Protein AF-A0AAV9MMR5-F1 (afdb_monomer_lite)

Radius of gyration: 26.72 Å; chains: 1; bounding box: 32×49×70 Å

Organism: NCBI:txid50273

Sequence (98 aa):
MSNPKDNFNVADLSAALNAGDRADLVNVLKNQLQDLTGKHTNLLEHLSPNVRRRVEVLREIQSQHDDLEANFFLRREMLLKPNTKCCINLYILRDLIL

Foldseek 3Di:
DDDPPPPPDVVVVVVPDDPVVVVVVVVVVVVVVCVVVVVPPCPLVPDDPVVNVVVVVVVVVVVVVVVVVVVVVVVCCVVVVVVVVVVVVVVVVVVVVD

Structure (mmCIF, N/CA/C/O backbone):
data_AF-A0AAV9MMR5-F1
#
_entry.id   AF-A0AAV9MMR5-F1
#
loop_
_atom_site.group_PDB
_atom_site.id
_atom_site.type_symbol
_atom_site.label_atom_id
_atom_site.label_alt_id
_atom_site.label_comp_id
_atom_site.label_asym_id
_atom_site.label_entity_id
_atom_site.label_seq_id
_atom_site.pdbx_PDB_ins_code
_atom_site.Cartn_x
_atom_site.Cartn_y
_atom_site.Cartn_z
_atom_site.occupancy
_atom_site.B_iso_or_equiv
_atom_site.auth_seq_id
_atom_site.auth_comp_id
_atom_site.auth_asym_id
_atom_site.auth_atom_id
_atom_site.pdbx_PDB_model_num
ATOM 1 N N . MET A 1 1 ? -14.764 35.401 -16.399 1.00 36.00 1 MET A N 1
ATOM 2 C CA . MET A 1 1 ? -14.586 34.737 -15.091 1.00 36.00 1 MET A CA 1
ATOM 3 C C . MET A 1 1 ? -13.170 34.168 -15.055 1.00 36.00 1 MET A C 1
ATO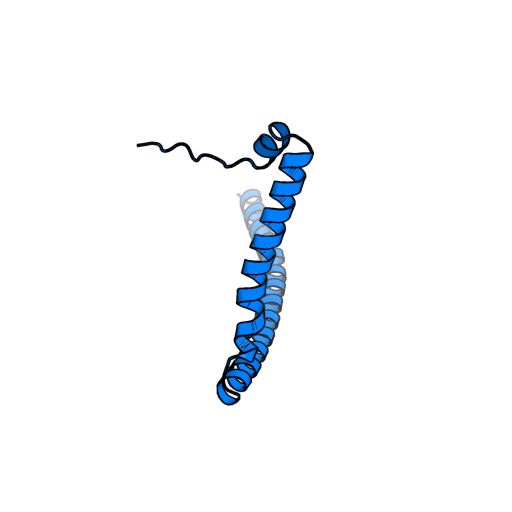M 5 O O . MET A 1 1 ? -12.949 33.127 -15.655 1.00 36.00 1 MET A O 1
ATOM 9 N N . SER A 1 2 ? -12.202 34.872 -14.465 1.00 41.16 2 SER A N 1
ATOM 10 C CA . SER A 1 2 ? -10.845 34.346 -14.249 1.00 41.16 2 SER A CA 1
ATOM 11 C C . SER A 1 2 ? -10.557 34.477 -12.763 1.00 41.16 2 SER A C 1
ATOM 13 O O . SER A 1 2 ? -10.475 35.594 -12.259 1.00 41.16 2 SER A O 1
ATOM 15 N N . ASN A 1 3 ? -10.531 33.349 -12.058 1.00 43.38 3 ASN A N 1
ATOM 16 C CA . ASN A 1 3 ? -10.221 33.315 -10.636 1.00 43.38 3 ASN A CA 1
ATOM 17 C C . ASN A 1 3 ? -8.690 33.249 -10.513 1.00 43.38 3 ASN A C 1
ATOM 19 O O . ASN A 1 3 ? -8.110 32.293 -11.044 1.00 43.38 3 ASN A O 1
ATOM 23 N N . PRO A 1 4 ? -8.015 34.221 -9.877 1.00 46.62 4 PRO A N 1
ATOM 24 C CA . PRO A 1 4 ? -6.610 34.056 -9.564 1.00 46.62 4 PRO A CA 1
ATOM 25 C C . PRO A 1 4 ? -6.502 32.874 -8.603 1.00 46.62 4 PRO A C 1
ATOM 27 O O . PRO A 1 4 ? -7.092 32.861 -7.528 1.00 46.62 4 PRO A O 1
ATOM 30 N N . LYS A 1 5 ? -5.799 31.828 -9.040 1.00 52.09 5 LYS A N 1
ATOM 31 C CA . LYS A 1 5 ? -5.317 30.781 -8.146 1.00 52.09 5 LYS A CA 1
ATOM 32 C C . LYS A 1 5 ? -4.369 31.467 -7.172 1.00 52.09 5 LYS A C 1
ATOM 34 O O . LYS A 1 5 ? -3.226 31.739 -7.533 1.00 52.09 5 LYS A O 1
ATOM 39 N N . ASP A 1 6 ? -4.864 31.748 -5.973 1.00 49.78 6 ASP A N 1
ATOM 40 C CA . ASP A 1 6 ? -4.044 32.072 -4.816 1.00 49.78 6 ASP A CA 1
ATOM 41 C C . ASP A 1 6 ? -3.130 30.876 -4.564 1.00 49.78 6 ASP A C 1
ATOM 43 O O . ASP A 1 6 ? -3.497 29.859 -3.971 1.00 49.78 6 ASP A O 1
ATOM 47 N N . ASN A 1 7 ? -1.939 30.961 -5.143 1.00 52.19 7 ASN A N 1
ATOM 48 C CA . ASN A 1 7 ? -0.885 29.992 -4.967 1.00 52.19 7 ASN A CA 1
ATOM 49 C C . ASN A 1 7 ? -0.368 30.212 -3.543 1.00 52.19 7 ASN A C 1
ATOM 51 O O . ASN A 1 7 ? 0.430 31.116 -3.311 1.00 52.19 7 ASN A O 1
ATOM 55 N N . PHE A 1 8 ? -0.907 29.460 -2.581 1.00 52.06 8 PHE A N 1
ATOM 56 C CA . PHE A 1 8 ? -0.572 29.584 -1.164 1.00 52.06 8 PHE A CA 1
ATOM 57 C C . PHE A 1 8 ? 0.916 29.260 -0.957 1.00 52.06 8 PHE A C 1
ATOM 59 O O . PHE A 1 8 ? 1.315 28.104 -0.819 1.00 52.06 8 PHE A O 1
ATOM 66 N N . ASN A 1 9 ? 1.755 30.293 -1.018 1.00 56.06 9 ASN A N 1
ATOM 67 C CA . ASN A 1 9 ? 3.197 30.178 -0.913 1.00 56.06 9 ASN A CA 1
ATOM 68 C C . ASN A 1 9 ? 3.602 30.179 0.565 1.00 56.06 9 ASN A C 1
ATOM 70 O O . ASN A 1 9 ? 3.712 31.225 1.203 1.00 56.06 9 ASN A O 1
ATOM 74 N N . VAL A 1 10 ? 3.847 28.988 1.110 1.00 57.28 10 VAL A N 1
ATOM 75 C CA . VAL A 1 10 ? 4.283 28.785 2.504 1.00 57.28 10 VAL A CA 1
ATOM 76 C C . VAL A 1 10 ? 5.595 29.531 2.810 1.00 57.28 10 VAL A C 1
ATOM 78 O O . VAL A 1 10 ? 5.847 29.896 3.960 1.00 57.28 10 VAL A O 1
ATOM 81 N N . ALA A 1 11 ? 6.418 29.816 1.792 1.00 60.53 11 ALA A N 1
ATOM 82 C CA . ALA A 1 11 ? 7.664 30.557 1.965 1.00 60.53 11 ALA A CA 1
ATOM 83 C C . ALA A 1 11 ? 7.432 32.023 2.380 1.00 60.53 11 ALA A C 1
ATOM 85 O O . ALA A 1 11 ? 8.153 32.513 3.253 1.00 60.53 11 ALA A O 1
ATOM 86 N N . ASP A 1 12 ? 6.397 32.684 1.847 1.00 60.00 12 ASP A N 1
ATOM 87 C CA . ASP A 1 12 ? 6.073 34.084 2.173 1.00 60.00 12 ASP A CA 1
ATOM 88 C C . ASP A 1 12 ? 5.520 34.227 3.599 1.00 60.00 12 ASP A C 1
ATOM 90 O O . ASP A 1 12 ? 5.821 35.194 4.299 1.00 60.00 12 ASP A O 1
ATOM 94 N N . LEU A 1 13 ? 4.795 33.212 4.082 1.00 58.97 13 LEU A N 1
ATOM 95 C CA . LEU A 1 13 ? 4.322 33.154 5.467 1.00 58.97 13 LEU A CA 1
ATOM 96 C C . LEU A 1 13 ? 5.482 33.001 6.456 1.00 58.97 13 LEU A C 1
ATOM 98 O O . LEU A 1 13 ? 5.454 33.577 7.540 1.00 58.97 13 LEU A O 1
ATOM 102 N N . SER A 1 14 ? 6.532 32.264 6.076 1.00 59.94 14 SER A N 1
ATOM 103 C CA . SER A 1 14 ? 7.717 32.135 6.918 1.00 59.94 14 SER A CA 1
ATOM 104 C C . SER A 1 14 ? 8.378 33.503 7.113 1.00 59.94 14 SER A C 1
ATOM 106 O O . SER A 1 14 ? 8.559 33.924 8.251 1.00 59.94 14 SER A O 1
ATOM 108 N N . ALA A 1 15 ? 8.648 34.252 6.038 1.00 63.03 15 ALA A N 1
ATOM 109 C CA . ALA A 1 15 ? 9.322 35.551 6.091 1.00 63.03 15 ALA A CA 1
ATOM 110 C C . ALA A 1 15 ? 8.586 36.601 6.949 1.00 63.03 15 ALA A C 1
ATOM 112 O O . ALA A 1 15 ? 9.245 37.435 7.565 1.00 63.03 15 ALA A O 1
ATOM 113 N N . ALA A 1 16 ? 7.254 36.521 7.032 1.00 60.94 16 ALA A N 1
ATOM 114 C CA . ALA A 1 16 ? 6.413 37.436 7.806 1.00 60.94 16 ALA A CA 1
ATOM 115 C C . ALA A 1 16 ? 6.341 37.131 9.318 1.00 60.94 16 ALA A C 1
ATOM 117 O O . ALA A 1 16 ? 5.953 38.005 10.092 1.00 60.94 16 ALA A O 1
ATOM 118 N N . LEU A 1 17 ? 6.701 35.918 9.753 1.00 64.12 17 LEU A N 1
ATOM 119 C CA . LEU A 1 17 ? 6.539 35.466 11.140 1.00 64.12 17 LEU A CA 1
ATOM 120 C C . LEU A 1 17 ? 7.863 35.508 11.920 1.00 64.12 17 LEU A C 1
ATOM 122 O O . LEU A 1 17 ? 8.914 35.086 11.419 1.00 64.12 17 LEU A O 1
ATOM 126 N N . ASN A 1 18 ? 7.805 35.984 13.169 1.00 69.81 18 ASN A N 1
ATOM 127 C CA . ASN A 1 18 ? 8.948 35.993 14.085 1.00 69.81 18 ASN A CA 1
ATOM 128 C C . ASN A 1 18 ? 9.315 34.555 14.532 1.00 69.81 18 ASN A C 1
ATOM 130 O O . ASN A 1 18 ? 8.575 33.600 14.298 1.00 69.81 18 ASN A O 1
ATOM 134 N N . ALA A 1 19 ? 10.483 34.370 15.156 1.00 67.12 19 ALA A N 1
ATOM 135 C CA . ALA A 1 19 ? 10.977 33.033 15.510 1.00 67.12 19 ALA A CA 1
ATOM 136 C C . ALA A 1 19 ? 10.062 32.262 16.489 1.00 67.12 19 ALA A C 1
ATOM 138 O O . ALA A 1 19 ? 10.012 31.035 16.411 1.00 67.12 19 ALA A O 1
ATOM 139 N N . GLY A 1 20 ? 9.334 32.964 17.367 1.00 70.19 20 GLY A N 1
ATOM 140 C CA . GLY A 1 20 ? 8.362 32.363 18.287 1.00 70.19 20 GLY A CA 1
ATOM 141 C C . GLY A 1 20 ? 7.118 31.867 17.553 1.00 70.19 20 GLY A C 1
ATOM 142 O O . GLY A 1 20 ? 6.787 30.688 17.631 1.00 70.19 20 GLY A O 1
ATOM 143 N N . ASP A 1 21 ? 6.527 32.721 16.719 1.00 74.75 21 ASP A N 1
ATOM 144 C CA . ASP A 1 21 ? 5.329 32.403 15.936 1.00 74.75 21 ASP A CA 1
ATOM 145 C C . ASP A 1 21 ? 5.589 31.275 14.923 1.00 74.75 21 ASP A C 1
ATOM 147 O O . ASP A 1 21 ? 4.714 30.456 14.635 1.00 74.75 21 ASP A O 1
ATOM 151 N N . ARG A 1 22 ? 6.819 31.182 14.397 1.00 76.62 22 ARG A N 1
ATOM 152 C CA . ARG A 1 22 ? 7.251 30.052 13.560 1.00 76.62 22 ARG A CA 1
ATOM 153 C C . ARG A 1 22 ? 7.326 28.748 14.350 1.00 76.62 22 ARG A C 1
ATOM 155 O O . ARG A 1 22 ? 6.930 27.711 13.822 1.00 76.62 22 ARG A O 1
ATOM 162 N N . ALA A 1 23 ? 7.850 28.777 15.575 1.00 76.44 23 ALA A N 1
ATOM 163 C CA . ALA A 1 23 ? 7.940 27.588 16.420 1.00 76.44 23 ALA A CA 1
ATOM 164 C C . ALA A 1 23 ? 6.543 27.078 16.799 1.00 76.44 23 ALA A C 1
ATOM 166 O O . ALA A 1 23 ? 6.282 25.878 16.698 1.00 76.44 23 ALA A O 1
ATOM 167 N N . ASP A 1 24 ? 5.630 27.991 17.129 1.00 79.25 24 ASP A N 1
ATOM 168 C CA . ASP A 1 24 ? 4.237 27.666 17.427 1.00 79.25 24 ASP A CA 1
ATOM 169 C C . ASP A 1 24 ? 3.508 27.114 16.197 1.00 79.25 24 ASP A C 1
ATOM 171 O O . ASP A 1 24 ? 2.848 26.078 16.291 1.00 79.25 24 ASP A O 1
ATOM 175 N N . LEU A 1 25 ? 3.704 27.711 15.014 1.00 80.81 25 LEU A N 1
ATOM 176 C CA . LEU A 1 25 ? 3.145 27.196 13.760 1.00 80.81 25 LEU A CA 1
ATOM 177 C C . LEU A 1 25 ? 3.664 25.789 13.434 1.00 80.81 25 LEU A C 1
ATOM 179 O O . LEU A 1 25 ? 2.880 24.910 13.081 1.00 80.81 25 LEU A O 1
ATOM 183 N N . VAL A 1 26 ? 4.970 25.544 13.571 1.00 82.69 26 VAL A N 1
ATOM 184 C CA . VAL A 1 26 ? 5.557 24.211 13.355 1.00 82.69 26 VAL A CA 1
ATOM 185 C C . VAL A 1 26 ? 4.991 23.201 14.349 1.00 82.69 26 VAL A C 1
ATOM 187 O O . VAL A 1 26 ? 4.725 22.060 13.973 1.00 82.69 26 VAL A O 1
ATOM 190 N N . ASN A 1 27 ? 4.758 23.604 15.597 1.00 83.62 27 ASN A N 1
ATOM 191 C CA . ASN A 1 27 ? 4.175 22.730 16.605 1.00 83.62 27 ASN A CA 1
ATOM 192 C C . ASN A 1 27 ? 2.697 22.421 16.304 1.00 83.62 27 ASN A C 1
ATOM 194 O O . ASN A 1 27 ? 2.279 21.269 16.402 1.00 83.62 27 ASN A O 1
ATOM 198 N N . VAL A 1 28 ? 1.920 23.409 15.844 1.00 83.88 28 VAL A N 1
ATOM 199 C CA . VAL A 1 28 ? 0.539 23.214 15.364 1.00 83.88 28 VAL A CA 1
ATOM 200 C C . VAL A 1 28 ? 0.508 22.275 14.159 1.00 83.88 28 VAL A C 1
ATOM 202 O O . VAL A 1 28 ? -0.263 21.318 14.163 1.00 83.88 28 VAL A O 1
ATOM 205 N N . LEU A 1 29 ? 1.374 22.486 13.165 1.00 81.00 29 LEU A N 1
ATOM 206 C CA . LEU A 1 29 ? 1.472 21.624 11.985 1.00 81.00 29 LEU A CA 1
ATOM 207 C C . LEU A 1 29 ? 1.880 20.200 12.361 1.00 81.00 29 LEU A C 1
ATOM 209 O O . LEU A 1 29 ? 1.293 19.244 11.868 1.00 81.00 29 LEU A O 1
ATOM 213 N N . LYS A 1 30 ? 2.844 20.043 13.271 1.00 80.31 30 LYS A N 1
ATOM 214 C CA . LYS A 1 30 ? 3.250 18.739 13.800 1.00 80.31 30 LYS A CA 1
ATOM 215 C C . LYS A 1 30 ? 2.088 18.043 14.509 1.00 80.31 30 LYS A C 1
ATOM 217 O O . LYS A 1 30 ? 1.862 16.864 14.255 1.00 80.31 30 LYS A O 1
ATOM 222 N N . ASN A 1 31 ? 1.337 18.755 15.346 1.00 78.75 31 ASN A N 1
ATOM 223 C CA . ASN A 1 31 ? 0.176 18.206 16.045 1.00 78.75 31 ASN A CA 1
ATOM 224 C C . ASN A 1 31 ? -0.945 17.818 15.068 1.00 78.75 31 ASN A C 1
ATOM 226 O O . ASN A 1 31 ? -1.529 16.749 15.208 1.00 78.75 31 ASN A O 1
ATOM 230 N N . GLN A 1 32 ? -1.204 18.626 14.036 1.00 78.88 32 GLN A N 1
ATOM 231 C CA . GLN A 1 32 ? -2.163 18.295 12.976 1.00 78.88 32 GLN A CA 1
ATOM 232 C C . GLN A 1 32 ? -1.711 17.092 12.143 1.00 78.88 32 GLN A C 1
ATOM 234 O O . GLN A 1 32 ? -2.520 16.221 11.831 1.00 78.88 32 GLN A O 1
ATOM 239 N N . LEU A 1 33 ? -0.419 17.002 11.818 1.00 76.31 33 LEU A N 1
ATOM 240 C CA . LEU A 1 33 ? 0.150 15.861 11.104 1.00 76.31 33 LEU A CA 1
ATOM 241 C C . LEU A 1 33 ? 0.060 14.586 11.951 1.00 76.31 33 LEU A C 1
ATOM 243 O O . LEU A 1 33 ? -0.242 13.521 11.422 1.00 76.31 33 LEU A O 1
ATOM 247 N N . GLN A 1 34 ? 0.291 14.687 13.261 1.00 72.56 34 GLN A N 1
ATOM 248 C CA . GLN A 1 34 ? 0.134 13.576 14.199 1.00 72.56 34 GLN A CA 1
ATOM 249 C C . GLN A 1 34 ? -1.327 13.153 14.359 1.00 72.56 34 GLN A C 1
ATOM 251 O O . GLN A 1 34 ? -1.589 11.956 14.372 1.00 72.56 34 GLN A O 1
ATOM 256 N N . ASP A 1 35 ? -2.275 14.089 14.420 1.00 71.62 35 ASP A N 1
ATOM 257 C CA . ASP A 1 35 ? -3.711 13.783 14.467 1.00 71.62 35 ASP A CA 1
ATOM 258 C C . ASP A 1 35 ? -4.187 13.111 13.166 1.00 71.62 35 ASP A C 1
ATOM 260 O O . ASP A 1 35 ? -4.895 12.104 13.197 1.00 71.62 35 ASP A O 1
ATOM 264 N N . LEU A 1 36 ? -3.722 13.596 12.010 1.00 67.38 36 LEU A N 1
ATOM 265 C CA . LEU A 1 36 ? -3.986 12.977 10.708 1.00 67.38 36 LEU A CA 1
ATOM 266 C C . LEU A 1 36 ? -3.361 11.581 10.609 1.00 67.38 36 LEU A C 1
ATOM 268 O O . LEU A 1 36 ? -4.033 10.628 10.227 1.00 67.38 36 LEU A O 1
ATOM 272 N N . THR A 1 37 ? -2.097 11.430 11.002 1.00 63.91 37 THR A N 1
ATOM 273 C CA . THR A 1 37 ? -1.400 10.137 10.938 1.00 63.91 37 THR A CA 1
ATOM 274 C C . THR A 1 37 ? -2.001 9.141 11.935 1.00 63.91 37 THR A C 1
ATOM 276 O O . THR A 1 37 ? -2.242 7.995 11.569 1.00 63.91 37 THR A O 1
ATOM 279 N N . GLY A 1 38 ? -2.324 9.585 13.155 1.00 60.12 38 GLY A N 1
ATOM 280 C CA . GLY A 1 38 ? -2.903 8.778 14.235 1.00 60.12 38 GLY A CA 1
ATOM 281 C C . GLY A 1 38 ? -4.321 8.274 13.954 1.00 60.12 38 GLY A C 1
ATOM 282 O O . GLY A 1 38 ? -4.672 7.167 14.361 1.00 60.12 38 GLY A O 1
ATOM 283 N N . LYS A 1 39 ? -5.129 9.035 13.201 1.00 58.00 39 LYS A N 1
ATOM 284 C CA . LYS A 1 39 ? -6.461 8.597 12.743 1.00 58.00 39 LYS A CA 1
ATOM 285 C C . LYS A 1 39 ? -6.398 7.470 11.712 1.00 58.00 39 LYS A C 1
ATOM 287 O O . LYS A 1 39 ? -7.318 6.656 11.648 1.00 58.00 39 LYS A O 1
ATOM 292 N N . HIS A 1 40 ? -5.327 7.400 10.922 1.00 53.81 40 HIS A N 1
ATOM 293 C CA . HIS A 1 40 ? -5.175 6.402 9.862 1.00 53.81 40 HIS A CA 1
ATOM 294 C C . HIS A 1 40 ? -4.396 5.151 10.289 1.00 53.81 40 HIS A C 1
ATOM 296 O O . HIS A 1 40 ? -4.633 4.083 9.726 1.00 53.81 40 HIS A O 1
ATOM 302 N N . THR A 1 41 ? -3.515 5.232 11.289 1.00 58.06 41 THR A N 1
ATOM 303 C CA . THR A 1 41 ? -2.665 4.097 11.690 1.00 58.06 41 THR A CA 1
ATOM 304 C C . THR A 1 41 ? -3.398 2.982 12.438 1.00 58.06 41 THR A C 1
ATOM 306 O O . THR A 1 41 ? -2.990 1.833 12.313 1.00 58.06 41 THR A O 1
ATOM 309 N N . ASN A 1 42 ? -4.509 3.264 13.131 1.00 59.72 42 ASN A N 1
ATOM 310 C CA . ASN A 1 42 ? -5.178 2.275 13.998 1.00 59.72 42 ASN A CA 1
ATOM 311 C C . ASN A 1 42 ? -6.501 1.693 13.482 1.00 59.72 42 ASN A C 1
ATOM 313 O O . ASN A 1 42 ? -7.183 0.961 14.199 1.00 59.72 42 ASN A O 1
ATOM 317 N N . LEU A 1 43 ? -6.881 1.953 12.228 1.00 64.75 43 LEU A N 1
ATOM 318 C CA . LEU A 1 43 ? -8.142 1.421 11.693 1.00 64.75 43 LEU A CA 1
ATOM 319 C C . LEU A 1 43 ? -8.158 -0.113 11.646 1.00 64.75 43 LEU A C 1
ATOM 321 O O . LEU A 1 43 ? -9.185 -0.708 11.954 1.00 64.75 43 LEU A O 1
ATOM 325 N N . LEU A 1 44 ? -7.028 -0.757 11.336 1.00 66.06 44 LEU A N 1
ATOM 326 C CA . LEU A 1 44 ? -6.914 -2.223 11.276 1.00 66.06 44 LEU A CA 1
ATOM 327 C C . LEU A 1 44 ? -7.045 -2.899 12.650 1.00 66.06 44 LEU A C 1
ATOM 329 O O . LEU A 1 44 ? -7.514 -4.041 12.738 1.00 66.06 44 LEU A O 1
ATOM 333 N N . GLU A 1 45 ? -6.658 -2.201 13.720 1.00 70.25 45 GLU A N 1
ATOM 334 C CA . GLU A 1 45 ? -6.752 -2.706 15.092 1.00 70.25 45 GLU A CA 1
ATOM 335 C C . GLU A 1 45 ? -8.206 -2.771 15.574 1.00 70.25 45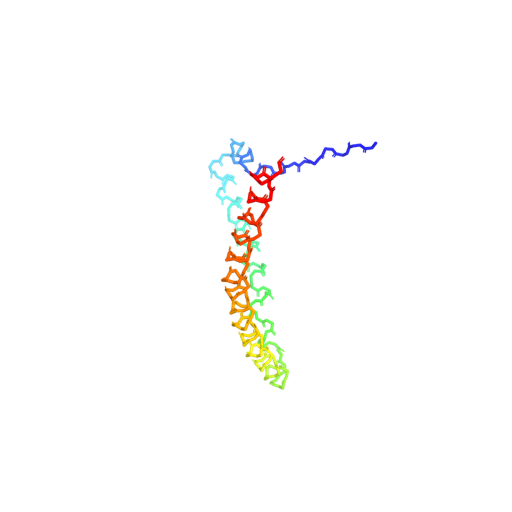 GLU A C 1
ATOM 337 O O . GLU A 1 45 ? -8.565 -3.690 16.309 1.00 70.25 45 GLU A O 1
ATOM 342 N N . HIS A 1 46 ? -9.067 -1.881 15.071 1.00 78.75 46 HIS A N 1
ATOM 343 C CA . HIS A 1 46 ? -10.498 -1.851 15.385 1.00 78.75 46 HIS A CA 1
ATOM 344 C C . HIS A 1 46 ? -11.355 -2.795 14.522 1.00 78.75 46 HIS A C 1
ATOM 346 O O . HIS A 1 46 ? -12.543 -2.972 14.797 1.00 78.75 46 HIS A O 1
ATOM 352 N N . LEU A 1 47 ? -10.790 -3.410 13.476 1.00 79.94 47 LEU A N 1
ATOM 353 C CA . LEU A 1 47 ? -11.520 -4.366 12.641 1.00 79.94 47 LEU A CA 1
ATOM 354 C C . LEU A 1 47 ? -11.687 -5.706 13.356 1.00 79.94 47 LEU A C 1
ATOM 356 O O . LEU A 1 47 ? -10.780 -6.196 14.034 1.00 79.94 47 LEU A O 1
ATOM 360 N N . SER A 1 48 ? -12.839 -6.344 13.134 1.00 85.75 48 SER A N 1
ATOM 361 C CA . SER A 1 48 ? -13.073 -7.697 13.630 1.00 85.75 48 SER A CA 1
ATOM 362 C C . SER A 1 48 ? -12.039 -8.675 13.042 1.00 85.75 48 SER A C 1
ATOM 364 O O . SER A 1 48 ? -11.589 -8.486 11.906 1.00 85.75 48 SER A O 1
ATOM 366 N N . PRO A 1 49 ? -11.670 -9.752 13.761 1.00 86.88 49 PRO A N 1
ATOM 367 C CA . PRO A 1 49 ? -10.601 -10.661 13.333 1.00 86.88 49 PRO A CA 1
ATOM 368 C C . PRO A 1 49 ? -10.790 -11.243 11.923 1.00 86.88 49 PRO A C 1
ATOM 370 O O . PRO A 1 49 ? -9.821 -11.448 11.196 1.00 86.88 49 PRO A O 1
ATOM 373 N N . ASN A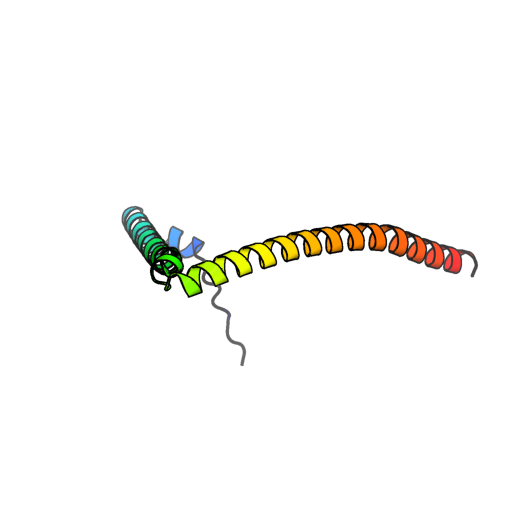 1 50 ? -12.040 -11.480 11.511 1.00 89.44 50 ASN A N 1
ATOM 374 C CA . ASN A 1 50 ? -12.360 -11.961 10.165 1.00 89.44 50 ASN A CA 1
ATOM 375 C C . ASN A 1 50 ? -12.062 -10.891 9.101 1.00 89.44 50 ASN A C 1
ATOM 377 O O . ASN A 1 50 ? -11.405 -11.164 8.099 1.00 89.44 50 ASN A O 1
ATOM 381 N N . VAL A 1 51 ? -12.484 -9.648 9.347 1.00 89.06 51 VAL A N 1
ATOM 382 C CA . VAL A 1 51 ? -12.220 -8.533 8.431 1.00 89.06 51 VAL A CA 1
ATOM 383 C C . VAL A 1 51 ? -10.720 -8.246 8.351 1.00 89.06 51 VAL A C 1
ATOM 385 O O . VAL A 1 51 ? -10.212 -8.049 7.253 1.00 89.06 51 VAL A O 1
ATOM 388 N N . ARG A 1 52 ? -9.987 -8.324 9.469 1.00 89.69 52 ARG A N 1
ATOM 389 C CA . ARG A 1 52 ? -8.525 -8.161 9.481 1.00 89.69 52 ARG A CA 1
ATOM 390 C C . ARG A 1 52 ? -7.816 -9.181 8.586 1.00 89.69 52 ARG A C 1
ATOM 392 O O . ARG A 1 52 ? -7.041 -8.774 7.728 1.00 89.69 52 ARG A O 1
ATOM 399 N N . ARG A 1 53 ? -8.149 -10.474 8.704 1.00 89.31 53 ARG A N 1
ATOM 400 C CA . ARG A 1 53 ? -7.588 -11.524 7.829 1.00 89.31 53 ARG A CA 1
ATOM 401 C C . ARG A 1 53 ? -7.865 -11.260 6.353 1.00 89.31 53 ARG A C 1
ATOM 403 O O . ARG A 1 53 ? -6.991 -11.441 5.516 1.00 89.31 53 ARG A O 1
ATOM 410 N N . ARG A 1 54 ? -9.076 -10.809 6.015 1.00 93.75 54 ARG A N 1
ATOM 411 C CA . ARG A 1 54 ? -9.415 -10.459 4.626 1.00 93.75 54 ARG A CA 1
ATOM 412 C C . ARG A 1 54 ? -8.566 -9.299 4.116 1.00 93.75 54 ARG A C 1
ATOM 414 O O . ARG A 1 54 ? -8.141 -9.330 2.969 1.00 93.75 54 ARG A O 1
ATOM 421 N N . VAL A 1 55 ? -8.305 -8.299 4.956 1.00 90.19 55 VAL A N 1
ATOM 422 C CA . VAL A 1 55 ? -7.435 -7.176 4.591 1.00 90.19 55 VAL A CA 1
ATOM 423 C C . VAL A 1 55 ? -5.982 -7.623 4.426 1.00 90.19 55 VAL A C 1
ATOM 425 O O . VAL A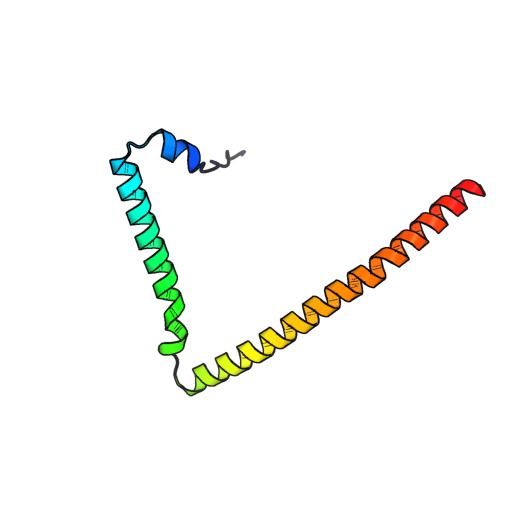 1 55 ? -5.331 -7.176 3.491 1.00 90.19 55 VAL A O 1
ATOM 428 N N . GLU A 1 56 ? -5.477 -8.531 5.261 1.00 89.00 56 GLU A N 1
ATOM 429 C CA . GLU A 1 56 ? -4.136 -9.114 5.091 1.00 89.00 56 GLU A CA 1
ATOM 430 C C . GLU A 1 56 ? -3.995 -9.825 3.741 1.00 89.00 56 GLU A C 1
ATOM 432 O O . GLU A 1 56 ? -3.066 -9.528 2.993 1.00 89.00 56 GLU A O 1
ATOM 437 N N . VAL A 1 57 ? -4.969 -10.664 3.378 1.00 93.81 57 VAL A N 1
ATOM 438 C CA . VAL A 1 57 ? -4.995 -11.336 2.069 1.00 93.81 57 VAL A CA 1
ATOM 439 C C . VAL A 1 57 ? -5.070 -10.325 0.919 1.00 93.81 57 VAL A C 1
ATOM 441 O O . VAL A 1 57 ? -4.358 -10.458 -0.072 1.00 93.81 57 VAL A O 1
ATOM 444 N N . LEU A 1 58 ? -5.894 -9.278 1.038 1.00 94.88 58 LEU A N 1
ATOM 445 C CA . LEU A 1 58 ? -5.978 -8.232 0.011 1.00 94.88 58 LEU A CA 1
ATOM 446 C C . LEU A 1 58 ? -4.666 -7.453 -0.142 1.00 94.88 58 LEU A C 1
ATOM 448 O O . LEU A 1 58 ? -4.308 -7.087 -1.258 1.00 94.88 58 LEU A O 1
ATOM 452 N N . ARG A 1 59 ? -3.934 -7.217 0.952 1.00 89.88 59 ARG A N 1
ATOM 453 C CA . ARG A 1 59 ? -2.615 -6.568 0.907 1.00 89.88 59 ARG A CA 1
ATOM 454 C C . ARG A 1 59 ? -1.582 -7.434 0.197 1.00 89.88 59 ARG A C 1
ATOM 456 O O . ARG A 1 59 ? -0.775 -6.898 -0.555 1.00 89.88 59 ARG A O 1
ATOM 463 N N . GLU A 1 60 ? -1.618 -8.745 0.408 1.00 92.81 60 GLU A N 1
ATOM 464 C CA . GLU A 1 60 ? -0.744 -9.681 -0.302 1.00 92.81 60 GLU A CA 1
ATOM 465 C C . GLU A 1 60 ? -1.038 -9.688 -1.809 1.00 92.81 60 GLU A C 1
ATOM 467 O O . GLU A 1 60 ? -0.119 -9.552 -2.614 1.00 92.81 60 GLU A O 1
ATOM 472 N N . ILE A 1 61 ? -2.318 -9.743 -2.192 1.00 94.25 61 ILE A N 1
ATOM 473 C CA . ILE A 1 61 ? -2.738 -9.661 -3.600 1.00 94.25 61 ILE A CA 1
ATOM 474 C C . ILE A 1 61 ? -2.281 -8.342 -4.234 1.00 94.25 61 ILE A C 1
ATOM 476 O O . ILE A 1 61 ? -1.771 -8.344 -5.353 1.00 94.25 61 ILE A O 1
ATOM 480 N N . GLN A 1 62 ? -2.433 -7.220 -3.525 1.00 92.06 62 GLN A N 1
ATOM 481 C CA . GLN A 1 62 ? -2.001 -5.919 -4.033 1.00 92.06 62 GLN A CA 1
ATOM 482 C C . GLN A 1 62 ? -0.482 -5.870 -4.235 1.00 92.06 62 GLN A C 1
ATOM 484 O O . GLN A 1 62 ? -0.028 -5.404 -5.272 1.00 92.06 62 GLN A O 1
ATOM 489 N N . SER A 1 63 ? 0.301 -6.426 -3.306 1.00 90.12 63 SER A N 1
ATOM 490 C CA . SER A 1 63 ? 1.759 -6.508 -3.462 1.00 90.12 63 SER A CA 1
ATOM 491 C C . SER A 1 63 ? 2.156 -7.300 -4.711 1.00 90.12 63 SER A C 1
ATOM 493 O O . SER A 1 63 ? 3.020 -6.869 -5.465 1.00 90.12 63 SER A O 1
ATOM 495 N N . GLN A 1 64 ? 1.503 -8.439 -4.959 1.00 92.56 64 GLN A N 1
ATOM 496 C CA . GLN A 1 64 ? 1.761 -9.253 -6.152 1.00 92.56 64 GLN A CA 1
ATOM 497 C C . GLN A 1 64 ? 1.382 -8.518 -7.446 1.00 92.56 64 GLN A C 1
ATOM 499 O O . GLN A 1 64 ? 2.060 -8.658 -8.465 1.00 92.56 64 GLN A O 1
ATOM 504 N N . HIS A 1 65 ? 0.298 -7.738 -7.418 1.00 93.56 65 HIS A N 1
ATOM 505 C CA . HIS A 1 65 ? -0.097 -6.894 -8.541 1.00 93.56 65 HIS A CA 1
ATOM 506 C C . HIS A 1 65 ? 0.962 -5.827 -8.835 1.00 93.56 65 HIS A C 1
ATOM 508 O O . HIS A 1 65 ? 1.359 -5.675 -9.988 1.00 93.56 65 HIS A O 1
ATOM 514 N N . ASP A 1 66 ? 1.440 -5.125 -7.810 1.00 89.94 66 ASP A N 1
ATOM 515 C CA . ASP A 1 66 ? 2.423 -4.050 -7.962 1.00 89.94 66 ASP A CA 1
ATOM 516 C C . ASP A 1 66 ? 3.748 -4.587 -8.541 1.00 89.94 66 ASP A C 1
ATOM 518 O O . ASP A 1 66 ? 4.335 -3.976 -9.439 1.00 89.94 66 ASP A O 1
ATOM 522 N N . ASP A 1 67 ? 4.174 -5.784 -8.121 1.00 91.88 67 ASP A N 1
ATOM 523 C CA . ASP A 1 67 ? 5.335 -6.477 -8.693 1.00 91.88 67 ASP A CA 1
ATOM 524 C C . ASP A 1 67 ? 5.131 -6.818 -10.181 1.00 91.88 67 ASP A C 1
ATOM 526 O O . ASP A 1 67 ? 6.028 -6.637 -11.015 1.00 91.88 67 ASP A O 1
ATOM 530 N N . LEU A 1 68 ? 3.948 -7.316 -10.554 1.00 92.44 68 LEU A N 1
ATOM 531 C CA . LEU A 1 68 ? 3.606 -7.605 -11.951 1.00 92.44 68 LEU A CA 1
ATOM 532 C C . LEU A 1 68 ? 3.550 -6.332 -12.799 1.00 92.44 68 LEU A C 1
ATOM 534 O O . LEU A 1 68 ? 4.043 -6.321 -13.930 1.00 92.44 68 LEU A O 1
ATOM 538 N N . GLU A 1 69 ? 2.982 -5.259 -12.259 1.00 90.31 69 GLU A N 1
ATOM 539 C CA . GLU A 1 69 ? 2.878 -3.964 -12.917 1.00 90.31 69 GLU A CA 1
ATOM 540 C C . GLU A 1 69 ? 4.266 -3.349 -13.159 1.00 90.31 69 GLU A C 1
ATOM 542 O O . GLU A 1 69 ? 4.565 -2.915 -14.277 1.00 90.31 69 GLU A O 1
ATOM 547 N N . ALA A 1 70 ? 5.163 -3.406 -12.172 1.00 90.31 70 ALA A N 1
ATOM 548 C CA . ALA A 1 70 ? 6.548 -2.970 -12.329 1.00 90.31 70 ALA A CA 1
ATOM 549 C C . ALA A 1 70 ? 7.257 -3.737 -13.460 1.00 90.31 70 ALA A C 1
ATOM 551 O O . ALA A 1 70 ? 7.874 -3.137 -14.346 1.00 90.31 70 ALA A O 1
ATOM 552 N N . ASN A 1 71 ? 7.105 -5.065 -13.493 1.00 87.06 71 ASN A N 1
ATOM 553 C CA . ASN A 1 71 ? 7.654 -5.907 -14.558 1.00 87.06 71 ASN A CA 1
ATOM 554 C C . ASN A 1 71 ? 7.054 -5.586 -15.935 1.00 87.06 71 ASN A C 1
ATOM 556 O O . ASN A 1 71 ? 7.771 -5.573 -16.941 1.00 87.06 71 ASN A O 1
ATOM 560 N N . PHE A 1 72 ? 5.753 -5.296 -15.999 1.00 87.56 72 PHE A N 1
ATOM 561 C CA . PHE A 1 72 ? 5.093 -4.870 -17.229 1.00 87.56 72 PHE A CA 1
ATOM 562 C C . PHE A 1 72 ? 5.672 -3.552 -17.741 1.00 87.56 72 PHE A C 1
ATOM 564 O O . PHE A 1 72 ? 5.997 -3.456 -18.926 1.00 87.56 72 PHE A O 1
ATOM 571 N N . PHE A 1 73 ? 5.862 -2.557 -16.872 1.00 83.00 73 PHE A N 1
ATOM 572 C CA . PHE A 1 73 ? 6.456 -1.281 -17.263 1.00 83.00 73 PHE A CA 1
ATOM 573 C C . PHE A 1 73 ? 7.899 -1.434 -17.739 1.00 83.00 73 PHE A C 1
ATOM 575 O O . PHE A 1 73 ? 8.234 -0.919 -18.808 1.00 83.00 73 PHE A O 1
ATOM 582 N N . LEU A 1 74 ? 8.721 -2.209 -17.028 1.00 85.38 74 LEU A N 1
ATOM 583 C CA . LEU A 1 74 ? 10.090 -2.517 -17.448 1.00 85.38 74 LEU A CA 1
ATOM 584 C C . LEU A 1 74 ? 10.119 -3.182 -18.829 1.00 85.38 74 LEU A C 1
ATOM 586 O O . LEU A 1 74 ? 10.865 -2.765 -19.719 1.00 85.38 74 LEU A O 1
ATOM 590 N N . ARG A 1 75 ? 9.263 -4.184 -19.051 1.00 81.69 75 ARG A N 1
ATOM 591 C CA . ARG A 1 75 ? 9.174 -4.880 -20.339 1.00 81.69 75 ARG A CA 1
ATOM 592 C C . ARG A 1 75 ? 8.636 -3.975 -21.444 1.00 81.69 75 ARG A C 1
ATOM 594 O O . ARG A 1 75 ? 9.131 -4.026 -2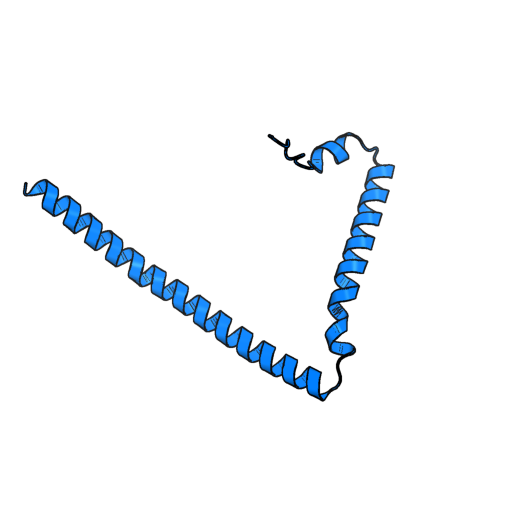2.568 1.00 81.69 75 ARG A O 1
ATOM 601 N N . ARG A 1 76 ? 7.657 -3.123 -21.137 1.00 82.75 76 ARG A N 1
ATOM 602 C CA . ARG A 1 76 ? 7.124 -2.122 -22.065 1.00 82.75 76 ARG A CA 1
ATOM 603 C C . ARG A 1 76 ? 8.215 -1.150 -22.488 1.00 82.75 76 ARG A C 1
ATOM 605 O O . ARG A 1 76 ? 8.336 -0.893 -23.677 1.00 82.75 76 ARG A O 1
ATOM 612 N N . GLU A 1 77 ? 9.032 -0.645 -21.569 1.00 78.12 77 GLU A N 1
ATOM 613 C CA . GLU A 1 77 ? 10.166 0.218 -21.916 1.00 78.12 77 GLU A CA 1
ATOM 614 C C . GLU A 1 77 ? 11.222 -0.511 -22.751 1.00 78.12 77 GLU A C 1
ATOM 616 O O . GLU A 1 77 ? 11.702 0.038 -23.748 1.00 78.12 77 GLU A O 1
ATOM 621 N N . MET A 1 78 ? 11.549 -1.754 -22.383 1.00 77.94 78 MET A N 1
ATOM 622 C CA . MET A 1 78 ? 12.486 -2.593 -23.131 1.00 77.94 78 MET A CA 1
ATOM 623 C C . MET A 1 78 ? 12.006 -2.862 -24.558 1.00 77.94 78 MET A C 1
ATOM 625 O O . MET A 1 78 ? 12.835 -2.958 -25.453 1.00 77.94 78 MET A O 1
ATOM 629 N N . LEU A 1 79 ? 10.696 -2.966 -24.790 1.00 75.31 79 LEU A N 1
ATOM 630 C CA . LEU A 1 79 ? 10.115 -3.159 -26.121 1.00 75.31 79 LEU A CA 1
ATOM 631 C C . LEU A 1 79 ? 9.903 -1.840 -26.871 1.00 75.31 79 LEU A C 1
ATOM 633 O O . LEU A 1 79 ? 10.086 -1.788 -28.086 1.00 75.31 79 LEU A O 1
ATOM 637 N N . LEU A 1 80 ? 9.538 -0.761 -26.181 1.00 74.44 80 LEU A N 1
ATOM 638 C CA . LEU A 1 80 ? 9.247 0.528 -26.806 1.00 74.44 80 LEU A CA 1
ATOM 639 C C . LEU A 1 80 ? 10.518 1.186 -27.357 1.00 74.44 80 LEU A C 1
ATOM 641 O O . LEU A 1 80 ? 10.484 1.724 -28.463 1.00 74.44 80 LEU A O 1
ATOM 645 N N . LYS A 1 81 ? 11.645 1.104 -26.638 1.00 75.00 81 LYS A N 1
ATOM 646 C CA . LYS A 1 81 ? 12.943 1.674 -27.054 1.00 75.00 81 LYS A CA 1
ATOM 647 C C . LYS A 1 81 ? 13.475 1.124 -28.397 1.00 75.00 81 LYS A C 1
ATOM 649 O O . LYS A 1 81 ? 13.775 1.927 -29.282 1.00 75.00 81 LYS A O 1
ATOM 654 N N . PRO A 1 82 ? 13.592 -0.200 -28.615 1.00 76.94 82 PRO A N 1
ATOM 655 C CA . PRO A 1 82 ? 14.060 -0.745 -29.888 1.00 76.94 82 PRO A CA 1
ATOM 656 C C . PRO A 1 82 ? 13.058 -0.512 -31.024 1.00 76.94 82 PRO A C 1
ATOM 658 O O . PRO A 1 82 ? 13.476 -0.169 -32.127 1.00 76.94 82 PRO A O 1
ATOM 661 N N . ASN A 1 83 ? 11.748 -0.605 -30.764 1.00 67.75 83 ASN A N 1
ATOM 662 C CA . ASN A 1 83 ? 10.740 -0.356 -31.800 1.00 67.75 83 ASN A CA 1
ATOM 663 C C . ASN A 1 83 ? 10.715 1.110 -32.256 1.00 67.75 83 ASN A C 1
ATOM 665 O O . ASN A 1 83 ? 10.664 1.370 -33.453 1.00 67.75 83 ASN A O 1
ATOM 669 N N . THR A 1 84 ? 10.827 2.079 -31.342 1.00 72.06 84 THR A N 1
ATOM 670 C CA . THR A 1 84 ? 10.926 3.501 -31.724 1.00 72.06 84 THR A CA 1
ATOM 671 C C . THR A 1 84 ? 12.188 3.789 -32.533 1.00 72.06 84 THR A C 1
ATOM 673 O O . THR A 1 84 ? 12.106 4.475 -33.550 1.00 72.06 84 THR A O 1
ATOM 676 N N . LYS A 1 85 ? 13.340 3.212 -32.162 1.00 74.50 85 LYS A N 1
ATOM 677 C CA . LYS A 1 85 ? 14.582 3.314 -32.948 1.00 74.50 85 LYS A CA 1
ATOM 678 C C . LYS A 1 85 ? 14.422 2.726 -34.356 1.00 74.50 85 LYS A C 1
ATOM 680 O O . LYS A 1 85 ? 14.830 3.370 -35.320 1.00 74.50 85 LYS A O 1
ATOM 685 N N . CYS A 1 86 ? 13.814 1.544 -34.486 1.00 68.94 86 CYS A N 1
ATOM 686 C CA . CYS A 1 86 ? 13.527 0.923 -35.782 1.00 68.94 86 CYS A CA 1
ATOM 687 C C . CYS A 1 86 ? 12.583 1.776 -36.636 1.00 68.94 86 CYS A C 1
ATOM 689 O O . CYS A 1 86 ? 12.885 2.007 -37.803 1.00 68.94 86 CYS A O 1
ATOM 691 N N . CYS A 1 87 ? 11.493 2.301 -36.068 1.00 67.50 87 CYS A N 1
ATOM 692 C CA . CYS A 1 87 ? 10.578 3.187 -36.790 1.00 67.50 87 CYS A CA 1
ATOM 693 C C . CYS A 1 87 ? 11.283 4.458 -37.278 1.00 67.50 87 CYS A C 1
ATOM 695 O O . CYS A 1 87 ? 11.178 4.792 -38.453 1.00 67.50 87 CYS A O 1
ATOM 697 N N . ILE A 1 88 ? 12.046 5.138 -36.415 1.00 73.62 88 ILE A N 1
ATOM 698 C CA . ILE A 1 88 ? 12.802 6.344 -36.791 1.00 73.62 88 ILE A CA 1
ATOM 699 C C . ILE A 1 88 ? 13.801 6.032 -37.911 1.00 73.62 88 ILE A C 1
ATOM 701 O O . ILE A 1 88 ? 13.865 6.767 -38.891 1.00 73.62 88 ILE A O 1
ATOM 705 N N . ASN A 1 89 ? 14.536 4.920 -37.810 1.00 76.88 89 ASN A N 1
ATOM 706 C CA . ASN A 1 89 ? 15.467 4.501 -38.856 1.00 76.88 89 ASN A CA 1
ATOM 707 C C . ASN A 1 89 ? 14.753 4.240 -40.193 1.00 76.88 89 ASN A C 1
ATOM 709 O O . ASN A 1 89 ? 15.282 4.619 -41.231 1.00 76.88 89 ASN A O 1
ATOM 713 N N . LEU A 1 90 ? 13.561 3.632 -40.185 1.00 74.44 90 LEU A N 1
ATOM 714 C CA . LEU A 1 90 ? 12.768 3.403 -41.400 1.00 74.44 90 LEU A CA 1
ATOM 715 C C . LEU A 1 90 ? 12.247 4.710 -42.016 1.00 74.44 90 LEU A C 1
ATOM 717 O O . LEU A 1 90 ? 12.279 4.847 -43.236 1.00 74.44 90 LEU A O 1
ATOM 721 N N . TYR A 1 91 ? 11.806 5.674 -41.200 1.00 68.44 91 TYR A N 1
ATOM 722 C CA . TYR A 1 91 ? 11.407 7.003 -41.680 1.00 68.44 91 TYR A CA 1
ATOM 723 C C . TYR A 1 91 ? 12.583 7.751 -42.318 1.00 68.44 91 TYR A C 1
ATOM 725 O O . TYR A 1 91 ? 12.459 8.226 -43.441 1.00 68.44 91 TYR A O 1
ATOM 733 N N . ILE A 1 92 ? 13.743 7.773 -41.656 1.00 79.25 92 ILE A N 1
ATOM 734 C CA . ILE A 1 92 ? 14.955 8.415 -42.186 1.00 79.25 92 ILE A CA 1
ATOM 735 C C . ILE A 1 92 ? 15.411 7.739 -43.485 1.00 79.25 92 ILE A C 1
ATOM 737 O O . ILE A 1 92 ? 15.772 8.422 -44.437 1.00 79.25 92 ILE A O 1
ATOM 741 N N . LEU A 1 93 ? 15.383 6.402 -43.550 1.00 78.25 93 LEU A N 1
ATOM 742 C CA . LEU A 1 93 ? 15.765 5.669 -44.759 1.00 78.25 93 LEU A CA 1
ATOM 743 C C . LEU A 1 93 ? 14.805 5.964 -45.922 1.00 78.25 93 LEU A C 1
ATOM 745 O O . LEU A 1 93 ? 15.248 6.095 -47.057 1.00 78.25 93 LEU A O 1
ATOM 749 N N . ARG A 1 94 ? 13.502 6.092 -45.641 1.00 79.94 94 ARG A N 1
ATOM 750 C CA . ARG A 1 94 ? 12.489 6.457 -46.639 1.00 79.94 94 ARG A CA 1
ATOM 751 C C . ARG A 1 94 ? 12.723 7.859 -47.206 1.00 79.94 94 ARG A C 1
ATOM 753 O O . ARG A 1 94 ? 12.607 8.016 -48.414 1.00 79.94 94 ARG A O 1
ATOM 760 N N . ASP A 1 95 ? 13.087 8.825 -46.367 1.00 71.38 95 ASP A N 1
ATOM 761 C CA . ASP A 1 95 ? 13.370 10.206 -46.785 1.00 71.38 95 ASP A CA 1
ATOM 762 C C . ASP A 1 95 ? 14.721 10.358 -47.509 1.00 71.38 95 ASP A C 1
ATOM 764 O O . ASP A 1 95 ? 14.922 11.329 -48.223 1.00 71.38 95 ASP A O 1
ATOM 768 N N . LEU A 1 96 ? 15.653 9.413 -47.341 1.00 75.31 96 LEU A N 1
ATOM 769 C CA . LEU A 1 96 ? 16.933 9.386 -48.068 1.00 75.31 96 LEU A CA 1
ATOM 770 C C . LEU A 1 96 ? 16.842 8.733 -49.455 1.00 75.31 96 LEU A C 1
ATOM 772 O O . LEU A 1 96 ? 17.753 8.893 -50.266 1.00 75.31 96 LEU A O 1
ATOM 776 N N . ILE A 1 97 ? 15.802 7.930 -49.690 1.00 77.25 97 ILE A N 1
ATOM 777 C CA . ILE A 1 97 ? 15.589 7.179 -50.937 1.00 77.25 97 ILE A CA 1
ATOM 778 C C . ILE A 1 97 ? 14.603 7.911 -51.875 1.00 77.25 97 ILE A C 1
ATOM 780 O O . ILE A 1 97 ? 14.523 7.572 -53.057 1.00 77.25 97 ILE A O 1
ATOM 784 N N . LEU A 1 98 ? 13.875 8.912 -51.368 1.00 62.56 98 LEU A N 1
ATOM 785 C CA . LEU A 1 98 ? 12.991 9.817 -52.117 1.00 62.56 98 LEU A CA 1
ATOM 786 C C . LEU A 1 98 ? 13.688 11.149 -52.416 1.00 62.56 98 LEU A C 1
ATOM 788 O O . LEU A 1 98 ? 13.388 11.711 -53.492 1.00 62.56 98 LEU A O 1
#

pLDDT: mean 74.54, std 13.6, range [36.0, 94.88]

Secondary structure (DSSP, 8-state):
---------HHHHHHHS-HHHHHHHHHHHHHHHHHHHHHHHTT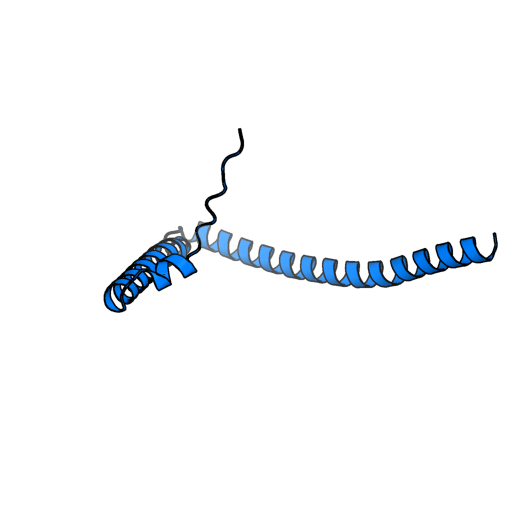TTTS-HHHHHHHHHHHHHHHHHHHHHHHHHHHHHHHHHHHHHHHHHHHHHHHHH-

InterPro domains:
  IPR037231 NAP-like superfamily [SSF143113] (30-98)